Protein AF-A0A168FDE1-F1 (afdb_monomer_lite)

Foldseek 3Di:
DDDPPPPPPPDPVVVVVVVVVVVPVDDLQWDWDQFPVRDTAIFGAPQDCVSVVPLVVQCVVCVVVVNLLSNQLSRRPSDPPDHSVNRVVVCVVSVHDSVVSVVVNVVSSVVSNVVVVVVVVVD

Sequence (123 aa):
MSKPNNKRRRINMAQFKDQVSEQVVGEGSLIPVDLPNGETVWIKIAVNLEEDDDYADRLREAGENNDSEAMARVVLSGHPDHDADEQLLKWVDAGYTIGDLGQLVGAETNAARDRLAAFRYRG

Secondary structure (DSSP, 8-state):
-PPP--------HHHHHHHHHHHTTSSSSEEEEE-TTS-EEEEE--S-GGG-HHHHHHHHHHHHTT-HHHHHHHHHTT-TTS-HHHHHHHHHHTT--HHHHHHHHHHHHHHHHHHHHHHHTT-

pLDDT: mean 72.33, std 19.11, range [34.94, 94.94]

Organism: NCBI:txid1300344

Structure (mmCIF, N/CA/C/O backbone):
data_AF-A0A168FDE1-F1
#
_entry.id   AF-A0A168FDE1-F1
#
loop_
_atom_site.group_PDB
_atom_site.id
_atom_site.type_symbol
_atom_site.label_atom_id
_atom_site.label_alt_id
_atom_site.label_comp_id
_atom_site.label_asym_id
_atom_site.label_entity_id
_atom_site.label_seq_id
_atom_site.pdbx_PDB_ins_code
_atom_site.Cartn_x
_atom_site.Cartn_y
_atom_site.Cartn_z
_atom_site.occupancy
_atom_site.B_iso_or_equiv
_atom_site.auth_seq_id
_atom_site.auth_comp_id
_atom_site.auth_asym_id
_atom_site.auth_atom_id
_atom_site.pdbx_PDB_model_num
ATOM 1 N N . MET A 1 1 ? 20.346 -45.269 -38.788 1.00 41.16 1 MET A N 1
ATOM 2 C CA . MET A 1 1 ? 20.066 -44.789 -37.416 1.00 41.16 1 MET A CA 1
ATOM 3 C C . MET A 1 1 ? 20.394 -43.302 -37.359 1.00 41.16 1 MET A C 1
ATOM 5 O O . MET A 1 1 ? 21.567 -42.953 -37.344 1.00 41.16 1 MET A O 1
ATOM 9 N N . SER A 1 2 ? 19.385 -42.431 -37.424 1.00 39.88 2 SER A N 1
ATOM 10 C CA . SER A 1 2 ? 19.566 -40.970 -37.450 1.00 39.88 2 SER A CA 1
ATOM 11 C C . SER A 1 2 ? 19.329 -40.393 -36.054 1.00 39.88 2 SER A C 1
ATOM 13 O O . SER A 1 2 ? 18.311 -40.686 -35.432 1.00 39.88 2 SER A O 1
ATOM 15 N N . LYS A 1 3 ? 20.292 -39.617 -35.544 1.00 45.03 3 LYS A N 1
ATOM 16 C CA . LYS A 1 3 ? 20.269 -39.006 -34.202 1.00 45.03 3 LYS A CA 1
ATOM 17 C C . LYS A 1 3 ? 19.093 -38.017 -34.066 1.00 45.03 3 LYS A C 1
ATOM 19 O O . LYS A 1 3 ? 18.846 -37.273 -35.018 1.00 45.03 3 LYS A O 1
ATOM 24 N N . PRO A 1 4 ? 18.404 -37.935 -32.911 1.00 45.19 4 PRO A N 1
ATOM 25 C CA . PRO A 1 4 ? 17.371 -36.929 -32.703 1.00 45.19 4 PRO A CA 1
ATOM 26 C C . PRO A 1 4 ? 18.018 -35.545 -32.576 1.00 45.19 4 PRO A C 1
ATOM 28 O O . PRO A 1 4 ? 18.815 -35.277 -31.676 1.00 45.19 4 PRO A O 1
ATOM 31 N N . ASN A 1 5 ? 17.690 -34.671 -33.525 1.00 45.66 5 ASN A N 1
ATOM 32 C CA . ASN A 1 5 ? 18.129 -33.285 -33.562 1.00 45.66 5 ASN A CA 1
ATOM 33 C C . ASN A 1 5 ? 17.386 -32.515 -32.460 1.00 45.66 5 ASN A C 1
ATOM 35 O O . ASN A 1 5 ? 16.254 -32.072 -32.657 1.00 45.66 5 ASN A O 1
ATOM 39 N N . ASN A 1 6 ? 17.995 -32.412 -31.277 1.00 47.50 6 ASN A N 1
ATOM 40 C CA . ASN A 1 6 ? 17.451 -31.665 -30.147 1.00 47.50 6 ASN A CA 1
ATOM 41 C C . ASN A 1 6 ? 17.579 -30.160 -30.432 1.00 47.50 6 ASN A C 1
ATOM 43 O O . ASN A 1 6 ? 18.491 -29.485 -29.949 1.00 47.50 6 ASN A O 1
ATOM 47 N N . LYS A 1 7 ? 16.681 -29.634 -31.273 1.00 44.75 7 LYS A N 1
ATOM 48 C CA . LYS A 1 7 ? 16.468 -28.193 -31.415 1.00 44.75 7 LYS A CA 1
ATOM 49 C C . LYS A 1 7 ? 15.928 -27.692 -30.079 1.00 44.75 7 LYS A C 1
ATOM 51 O O . LYS A 1 7 ? 14.719 -27.670 -29.866 1.00 44.75 7 LYS A O 1
ATOM 56 N N . ARG A 1 8 ? 16.834 -27.297 -29.178 1.00 44.84 8 ARG A N 1
ATOM 57 C CA . ARG A 1 8 ? 16.506 -26.479 -28.006 1.00 44.84 8 ARG A CA 1
ATOM 58 C C . ARG A 1 8 ? 15.671 -25.303 -28.513 1.00 44.84 8 ARG A C 1
ATOM 60 O O . ARG A 1 8 ? 16.199 -24.448 -29.225 1.00 44.84 8 ARG A O 1
ATOM 67 N N . ARG A 1 9 ? 14.368 -25.293 -28.209 1.00 43.72 9 ARG A N 1
ATOM 68 C CA . ARG A 1 9 ? 13.509 -24.122 -28.413 1.00 43.72 9 ARG A CA 1
ATOM 69 C C . ARG A 1 9 ? 14.179 -22.980 -27.655 1.00 43.72 9 ARG A C 1
ATOM 71 O O . ARG A 1 9 ? 14.194 -22.984 -26.430 1.00 43.72 9 ARG A O 1
ATOM 78 N N . ARG A 1 10 ? 14.801 -22.047 -28.380 1.00 41.78 10 ARG A N 1
ATOM 79 C CA . ARG A 1 10 ? 15.227 -20.768 -27.816 1.00 41.78 10 ARG A CA 1
ATOM 80 C C . ARG A 1 10 ? 13.947 -20.005 -27.517 1.00 41.78 10 ARG A C 1
ATOM 82 O O . ARG A 1 10 ? 13.375 -19.393 -28.410 1.00 41.78 10 ARG A O 1
ATOM 89 N N . ILE A 1 11 ? 13.464 -20.142 -26.289 1.00 41.31 11 ILE A N 1
ATOM 90 C CA . ILE A 1 11 ? 12.438 -19.255 -25.759 1.00 41.31 11 ILE A CA 1
ATOM 91 C C . ILE A 1 11 ? 13.085 -17.870 -25.739 1.00 41.31 11 ILE A C 1
ATOM 93 O O . ILE A 1 11 ? 14.176 -17.701 -25.190 1.00 41.31 11 ILE A O 1
ATOM 97 N N . ASN A 1 12 ? 12.475 -16.917 -26.439 1.00 44.47 12 ASN A N 1
ATOM 98 C CA . ASN A 1 12 ? 12.927 -15.538 -26.424 1.00 44.47 12 ASN A CA 1
ATOM 99 C C . ASN A 1 12 ? 12.702 -15.010 -25.004 1.00 44.47 12 ASN A C 1
ATOM 101 O O . ASN A 1 12 ? 11.564 -14.869 -24.569 1.00 44.47 12 ASN A O 1
ATOM 105 N N . MET A 1 13 ? 13.791 -14.794 -24.269 1.00 40.75 13 MET A N 1
ATOM 106 C CA . MET A 1 13 ? 13.744 -14.443 -22.850 1.00 40.75 13 MET A CA 1
ATOM 107 C C . MET A 1 13 ? 12.970 -13.140 -22.601 1.00 40.75 13 MET A C 1
ATOM 109 O O . MET A 1 13 ? 12.381 -12.998 -21.539 1.00 40.75 13 MET A O 1
ATOM 113 N N . ALA A 1 14 ? 12.935 -12.227 -23.579 1.00 42.03 14 ALA A N 1
ATOM 114 C CA . ALA A 1 14 ? 12.119 -11.016 -23.516 1.00 42.03 14 ALA 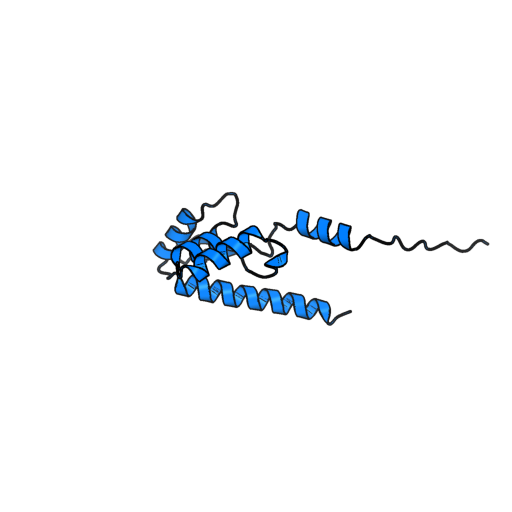A CA 1
ATOM 115 C C . ALA A 1 14 ? 10.623 -11.359 -23.542 1.00 42.03 14 ALA A C 1
ATOM 117 O O . ALA A 1 14 ? 9.925 -11.049 -22.596 1.00 42.03 14 ALA A O 1
ATOM 118 N N . GLN A 1 15 ? 10.171 -12.161 -24.513 1.00 40.97 15 GLN A N 1
ATOM 119 C CA . GLN A 1 15 ? 8.768 -12.598 -24.593 1.00 40.97 15 GLN A CA 1
ATOM 120 C C . GLN A 1 15 ? 8.324 -13.461 -23.405 1.00 40.97 15 GLN A C 1
ATOM 122 O O . GLN A 1 15 ? 7.147 -13.478 -23.076 1.00 40.97 15 GLN A O 1
ATOM 127 N N . PHE A 1 16 ? 9.239 -14.196 -22.766 1.00 39.53 16 PHE A N 1
ATOM 128 C CA . PHE A 1 16 ? 8.927 -14.937 -21.541 1.00 39.53 16 PHE A CA 1
ATOM 129 C C . PHE A 1 16 ? 8.779 -14.007 -20.334 1.00 39.53 16 PHE A C 1
ATOM 131 O O . PHE A 1 16 ? 7.881 -14.211 -19.529 1.00 39.53 16 PHE A O 1
ATOM 138 N N . LYS A 1 17 ? 9.632 -12.983 -20.218 1.00 41.84 17 LYS A N 1
ATOM 139 C CA . LYS A 1 17 ? 9.492 -11.946 -19.190 1.00 41.84 17 LYS A CA 1
ATOM 140 C C . LYS A 1 17 ? 8.227 -11.123 -19.400 1.00 41.84 17 LYS A C 1
ATOM 142 O O . LYS A 1 17 ? 7.525 -10.925 -18.426 1.00 41.84 17 LYS A O 1
ATOM 147 N N . ASP A 1 18 ? 7.906 -10.779 -20.644 1.00 40.56 18 ASP A N 1
ATOM 148 C CA . ASP A 1 18 ? 6.678 -10.071 -21.011 1.00 40.56 18 ASP A CA 1
ATOM 149 C C . ASP A 1 18 ? 5.434 -10.934 -20.743 1.00 40.56 18 ASP A C 1
ATOM 151 O O . ASP A 1 18 ? 4.458 -10.456 -20.191 1.00 40.56 18 ASP A O 1
ATOM 155 N N . GLN A 1 19 ? 5.467 -12.244 -21.032 1.00 34.94 19 GLN A N 1
ATOM 156 C CA . GLN A 1 19 ? 4.358 -13.150 -20.685 1.00 34.94 19 GLN A CA 1
ATOM 157 C C . GLN A 1 19 ? 4.195 -13.357 -19.176 1.00 34.94 19 GLN A C 1
ATOM 159 O O . GLN A 1 19 ? 3.081 -13.600 -18.714 1.00 34.94 19 GLN A O 1
ATOM 164 N N . VAL A 1 20 ? 5.290 -13.291 -18.414 1.00 39.69 20 VAL A N 1
ATOM 165 C CA . VAL A 1 20 ? 5.245 -13.325 -16.952 1.00 39.69 20 VAL A CA 1
ATOM 166 C C . VAL A 1 20 ? 4.761 -11.978 -16.416 1.00 39.69 20 VAL A C 1
ATOM 168 O O . VAL A 1 20 ? 3.894 -12.000 -15.566 1.00 39.69 20 VAL A O 1
ATOM 171 N N . SER A 1 21 ? 5.200 -10.827 -16.926 1.00 40.09 21 SER A N 1
ATOM 172 C CA . SER A 1 21 ? 4.738 -9.509 -16.463 1.00 40.09 21 SER A CA 1
ATOM 173 C C . SER A 1 21 ? 3.299 -9.185 -16.889 1.00 40.09 21 SER A C 1
ATOM 175 O O . SER A 1 21 ? 2.563 -8.590 -16.114 1.00 40.09 21 SER A O 1
ATOM 177 N N . GLU A 1 22 ? 2.837 -9.645 -18.057 1.00 37.62 22 GLU A N 1
ATOM 178 C CA . GLU A 1 22 ? 1.452 -9.455 -18.525 1.00 37.62 22 GLU A CA 1
ATOM 179 C C . GLU A 1 22 ? 0.443 -10.368 -17.805 1.00 37.62 22 GLU A C 1
ATOM 181 O O . GLU A 1 22 ? -0.709 -9.978 -17.615 1.00 37.62 22 GLU A O 1
ATOM 186 N N . GLN A 1 23 ? 0.844 -11.573 -17.369 1.00 36.25 23 GLN A N 1
ATOM 187 C CA . GLN A 1 23 ? 0.030 -12.393 -16.452 1.00 36.25 23 GLN A CA 1
ATOM 188 C C . GLN A 1 23 ? 0.187 -11.964 -14.985 1.00 36.25 23 GLN A C 1
ATOM 190 O O . GLN A 1 23 ? -0.636 -12.332 -14.146 1.00 36.25 23 GLN A O 1
ATOM 195 N N . VAL A 1 24 ? 1.215 -11.168 -14.681 1.00 40.75 24 VAL A N 1
ATOM 196 C CA . VAL A 1 24 ? 1.555 -10.656 -13.352 1.00 40.75 24 VAL A CA 1
ATOM 197 C C . VAL A 1 24 ? 1.379 -9.133 -13.332 1.00 40.75 24 VAL A C 1
ATOM 199 O O . VAL A 1 24 ? 2.286 -8.376 -13.021 1.00 40.75 24 VAL A O 1
ATOM 202 N N . VAL A 1 25 ? 0.149 -8.661 -13.528 1.00 49.34 25 VAL A N 1
ATOM 203 C CA . VAL A 1 25 ? -0.317 -7.653 -12.552 1.00 49.34 25 VAL A CA 1
ATOM 204 C C . VAL A 1 25 ? -0.464 -8.329 -11.166 1.00 49.34 25 VAL A C 1
ATOM 206 O O . VAL A 1 25 ? -0.491 -7.679 -10.129 1.00 49.34 25 VAL A O 1
ATOM 209 N N . GLY A 1 26 ? -0.543 -9.664 -11.155 1.00 44.16 26 GLY A N 1
ATOM 210 C CA . GLY A 1 26 ? -1.202 -10.486 -10.156 1.00 44.16 26 GLY A CA 1
ATOM 211 C C . GLY A 1 26 ? -0.408 -10.884 -8.914 1.00 44.16 26 GLY A C 1
ATOM 212 O O . GLY A 1 26 ? 0.716 -11.371 -8.978 1.00 44.16 26 GLY A O 1
ATOM 213 N N . GLU A 1 27 ? -1.101 -10.763 -7.781 1.00 43.94 27 GLU A N 1
ATOM 214 C CA . GLU A 1 27 ? -1.005 -11.555 -6.539 1.00 43.94 27 GLU A CA 1
ATOM 215 C C . GLU A 1 27 ? 0.303 -11.520 -5.727 1.00 43.94 27 GLU A C 1
ATOM 217 O O . GLU A 1 27 ? 0.254 -11.684 -4.513 1.00 43.94 27 GLU A O 1
ATOM 222 N N . GLY A 1 28 ? 1.469 -11.280 -6.329 1.00 50.81 28 GLY A N 1
ATOM 223 C CA . GLY A 1 28 ? 2.742 -11.158 -5.605 1.00 50.81 28 GLY A CA 1
ATOM 224 C C . GLY A 1 28 ? 3.068 -9.733 -5.150 1.00 50.81 28 GLY A C 1
ATOM 225 O O . GLY A 1 28 ? 3.850 -9.549 -4.219 1.00 50.81 28 GLY A O 1
ATOM 226 N N . SER A 1 29 ? 2.490 -8.735 -5.819 1.00 67.94 29 SER A N 1
ATOM 227 C CA . SER A 1 29 ? 2.724 -7.304 -5.588 1.00 67.94 29 SER A CA 1
ATOM 228 C C . SER A 1 29 ? 1.622 -6.638 -4.766 1.00 67.94 29 SER A C 1
ATOM 230 O O . SER A 1 29 ? 1.845 -5.540 -4.266 1.00 67.94 29 SER A O 1
ATOM 232 N N . LEU A 1 30 ? 0.467 -7.291 -4.618 1.00 79.25 30 LEU A N 1
ATOM 233 C CA . LEU A 1 30 ? -0.650 -6.863 -3.781 1.00 79.25 30 LEU A CA 1
ATOM 234 C C . LEU A 1 30 ? -0.792 -7.816 -2.603 1.00 79.25 30 LEU A C 1
ATOM 236 O O . LEU A 1 30 ? -1.026 -9.008 -2.788 1.00 79.25 30 LEU A O 1
ATOM 240 N N . ILE A 1 31 ? -0.665 -7.282 -1.397 1.00 82.19 31 ILE A N 1
ATOM 241 C CA . ILE A 1 31 ? -0.746 -8.050 -0.160 1.00 82.19 31 ILE A CA 1
ATOM 242 C C . ILE A 1 31 ? -2.083 -7.748 0.517 1.00 82.19 31 ILE A C 1
ATOM 244 O O . ILE A 1 31 ? -2.322 -6.583 0.844 1.00 82.19 31 ILE A O 1
ATOM 248 N N . PRO A 1 32 ? -2.943 -8.756 0.747 1.00 88.31 32 PRO A N 1
ATOM 249 C CA . PRO A 1 32 ? -4.099 -8.590 1.613 1.00 88.31 32 PRO A CA 1
ATOM 250 C C . PRO A 1 32 ? -3.641 -8.500 3.073 1.00 88.31 32 PRO A C 1
ATOM 252 O O . PRO A 1 32 ? -2.826 -9.304 3.533 1.00 88.31 32 PRO A O 1
ATOM 255 N N . VAL A 1 33 ? -4.175 -7.527 3.802 1.00 82.94 33 VAL A N 1
ATOM 256 C CA . VAL A 1 33 ? -3.901 -7.303 5.221 1.00 82.94 33 VAL A CA 1
ATOM 257 C C . VAL A 1 33 ? -5.214 -7.284 5.975 1.00 82.94 33 VAL A C 1
ATOM 259 O O . VAL A 1 33 ? -6.032 -6.383 5.786 1.00 82.94 33 VAL A O 1
ATOM 262 N N . ASP A 1 34 ? -5.394 -8.284 6.830 1.00 84.69 34 ASP A N 1
ATOM 263 C CA . ASP A 1 34 ? -6.571 -8.406 7.680 1.00 84.69 34 ASP A CA 1
ATOM 264 C C . ASP A 1 34 ? -6.441 -7.482 8.895 1.00 84.69 34 ASP A C 1
ATOM 266 O O . ASP A 1 34 ? -5.469 -7.535 9.655 1.00 84.69 34 ASP A O 1
ATOM 270 N N . LEU A 1 35 ? -7.440 -6.625 9.072 1.00 78.94 35 LEU A N 1
ATOM 271 C CA . LEU A 1 35 ? -7.527 -5.645 10.141 1.00 78.94 35 LEU A CA 1
ATOM 272 C C . LEU A 1 35 ? -8.249 -6.239 11.368 1.00 78.94 35 LEU A C 1
ATO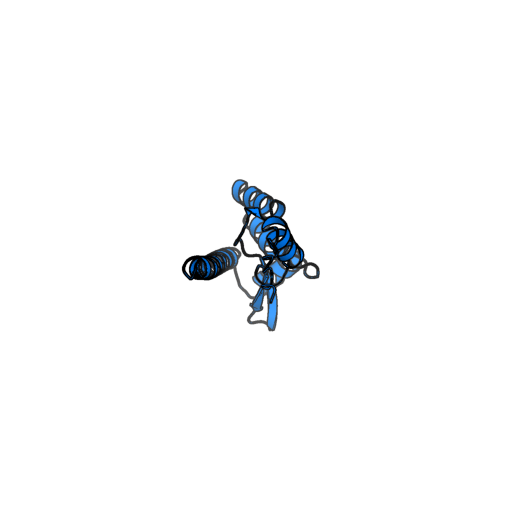M 274 O O . LEU A 1 35 ? -9.094 -7.130 11.234 1.00 78.94 35 LEU A O 1
ATOM 278 N N . PRO A 1 36 ? -7.994 -5.730 12.591 1.00 66.00 36 PRO A N 1
ATOM 279 C CA . PRO A 1 36 ? -8.617 -6.241 13.818 1.00 66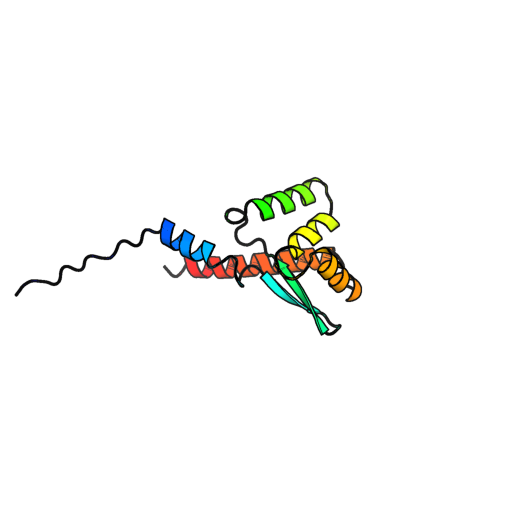.00 36 PRO A CA 1
ATOM 280 C C . PRO A 1 36 ? -10.152 -6.172 13.849 1.00 66.00 36 PRO A C 1
ATOM 282 O O . PRO A 1 36 ? -10.786 -6.897 14.614 1.00 66.00 36 PRO A O 1
ATOM 285 N N . ASN A 1 37 ? -10.750 -5.293 13.043 1.00 74.00 37 ASN A N 1
ATOM 286 C CA . ASN A 1 37 ? -12.197 -5.127 12.911 1.00 74.00 37 ASN A CA 1
ATOM 287 C C . ASN A 1 37 ? -12.846 -6.153 11.952 1.00 74.00 37 ASN A C 1
ATOM 289 O O . ASN A 1 37 ? -14.067 -6.151 11.809 1.00 74.00 37 ASN A O 1
ATOM 293 N N . GLY A 1 38 ? -12.056 -7.042 11.334 1.00 73.38 38 GLY A N 1
ATOM 294 C CA . GLY A 1 38 ? -12.521 -8.068 10.398 1.00 73.38 38 GLY A CA 1
ATOM 295 C C . GLY A 1 38 ? -12.575 -7.624 8.934 1.00 73.38 38 GLY A C 1
ATOM 296 O O . GLY A 1 38 ? -13.070 -8.381 8.101 1.00 73.38 38 GLY A O 1
ATOM 297 N N . GLU A 1 39 ? -12.094 -6.423 8.615 1.00 82.81 39 GLU A N 1
ATOM 298 C CA . GLU A 1 39 ? -11.947 -5.944 7.239 1.00 82.81 39 GLU A CA 1
ATOM 299 C C . GLU A 1 39 ? -10.578 -6.303 6.652 1.00 82.81 39 GLU A C 1
ATOM 301 O O . GLU A 1 39 ? -9.644 -6.631 7.380 1.00 82.81 39 GLU A O 1
ATOM 306 N N . THR A 1 40 ? -10.444 -6.192 5.331 1.00 85.62 40 THR A N 1
ATOM 307 C CA . THR A 1 40 ? -9.180 -6.410 4.618 1.00 85.62 40 THR A CA 1
ATOM 308 C C . THR A 1 40 ? -8.851 -5.177 3.780 1.00 85.62 40 THR A C 1
ATOM 310 O O . THR A 1 40 ? -9.741 -4.576 3.171 1.00 85.62 40 THR A O 1
ATOM 313 N N . VAL A 1 41 ? -7.570 -4.809 3.744 1.00 84.75 41 VAL A N 1
ATOM 314 C CA . VAL A 1 41 ? -7.016 -3.825 2.800 1.00 84.75 41 VAL A CA 1
ATOM 315 C C . VAL A 1 41 ? -5.959 -4.481 1.918 1.00 84.75 41 VAL A C 1
ATOM 317 O O . VAL A 1 41 ? -5.337 -5.464 2.315 1.00 84.75 41 VAL A O 1
ATOM 320 N N . TRP A 1 42 ? -5.735 -3.934 0.727 1.00 89.81 42 TRP A N 1
ATOM 321 C CA . TRP A 1 42 ? -4.773 -4.436 -0.245 1.00 89.81 42 TRP A CA 1
ATOM 322 C C . TRP A 1 42 ? -3.651 -3.428 -0.432 1.00 89.81 42 TRP A C 1
ATOM 324 O O . TRP A 1 42 ? -3.859 -2.283 -0.828 1.00 89.81 42 TRP A O 1
ATOM 334 N N . ILE A 1 43 ? -2.434 -3.876 -0.157 1.00 86.62 43 ILE A N 1
ATOM 335 C CA . ILE A 1 43 ? -1.250 -3.024 -0.159 1.00 86.62 43 ILE A CA 1
ATOM 336 C C . ILE A 1 43 ? -0.374 -3.391 -1.341 1.00 86.62 43 ILE A C 1
ATOM 338 O O . ILE A 1 43 ? 0.060 -4.538 -1.463 1.00 86.62 43 ILE A O 1
ATOM 342 N N . LYS A 1 44 ? -0.064 -2.408 -2.186 1.00 86.69 44 LYS A N 1
ATOM 343 C CA . LYS A 1 44 ? 0.900 -2.571 -3.270 1.00 86.69 44 LYS A CA 1
ATOM 344 C C . LYS A 1 44 ? 2.331 -2.390 -2.757 1.00 86.69 44 LYS A C 1
ATOM 346 O O . LYS A 1 44 ? 2.642 -1.401 -2.096 1.00 86.69 44 LYS A O 1
ATOM 351 N N . ILE A 1 45 ? 3.220 -3.333 -3.068 1.00 82.19 45 ILE A N 1
ATOM 352 C CA . ILE A 1 45 ? 4.632 -3.311 -2.650 1.00 82.19 45 ILE A CA 1
ATOM 353 C C . ILE A 1 45 ? 5.591 -2.971 -3.800 1.00 82.19 45 ILE A C 1
ATOM 355 O O . ILE A 1 45 ? 5.366 -3.315 -4.959 1.00 82.19 45 ILE A O 1
ATOM 359 N N . ALA A 1 46 ? 6.706 -2.310 -3.475 1.00 73.62 46 ALA A N 1
ATOM 360 C CA . ALA A 1 46 ? 7.643 -1.713 -4.435 1.00 73.62 46 ALA A CA 1
ATOM 361 C C . ALA A 1 46 ? 8.802 -2.660 -4.817 1.00 73.62 46 ALA A C 1
ATOM 363 O O . ALA A 1 46 ? 9.988 -2.353 -4.630 1.00 73.62 46 ALA A O 1
ATOM 364 N N . VAL A 1 47 ? 8.468 -3.855 -5.310 1.00 65.69 47 VAL A N 1
ATOM 365 C CA . VAL A 1 47 ? 9.463 -4.918 -5.550 1.00 65.69 47 VAL A CA 1
ATOM 366 C C . VAL A 1 47 ? 10.226 -4.712 -6.859 1.00 65.69 47 VAL A C 1
ATOM 368 O O . VAL A 1 47 ? 11.438 -4.905 -6.861 1.00 65.69 47 VAL A O 1
ATOM 371 N N . ASN A 1 48 ? 9.552 -4.230 -7.908 1.00 63.78 48 ASN A N 1
ATOM 372 C CA . ASN A 1 48 ? 10.127 -3.866 -9.207 1.00 63.78 48 ASN A CA 1
ATOM 373 C C . ASN A 1 48 ? 9.479 -2.569 -9.716 1.00 63.78 48 ASN A C 1
ATOM 375 O O . ASN A 1 48 ? 8.595 -2.592 -10.563 1.00 63.78 48 ASN A O 1
ATOM 379 N N . LEU A 1 49 ? 9.914 -1.428 -9.175 1.00 58.38 49 LEU A N 1
ATOM 380 C CA . LEU A 1 49 ? 9.414 -0.114 -9.602 1.00 58.38 49 LEU A CA 1
ATOM 381 C C . LEU A 1 49 ? 9.670 0.163 -11.097 1.00 58.38 49 LEU A C 1
ATOM 383 O O . LEU A 1 49 ? 8.889 0.866 -11.710 1.00 58.38 49 LEU A O 1
ATOM 387 N N . GLU A 1 50 ? 10.715 -0.431 -11.686 1.00 57.22 50 GLU A N 1
ATOM 388 C CA . GLU A 1 50 ? 11.047 -0.297 -13.118 1.00 57.22 50 GLU A CA 1
ATOM 389 C C . GLU A 1 50 ? 10.083 -1.050 -14.059 1.00 57.22 50 GLU A C 1
ATOM 391 O O . GLU A 1 50 ? 10.170 -0.893 -15.272 1.00 57.22 50 GLU A O 1
ATOM 396 N N . GLU A 1 51 ? 9.215 -1.922 -13.534 1.00 59.28 51 GLU A N 1
ATOM 397 C CA . GLU A 1 51 ? 8.203 -2.636 -14.333 1.00 59.28 51 GLU A CA 1
ATOM 398 C C . GLU A 1 51 ? 6.828 -1.946 -14.268 1.00 59.28 51 GLU A C 1
ATOM 400 O O . GLU A 1 51 ? 5.950 -2.248 -15.073 1.00 59.28 51 GLU A O 1
ATOM 405 N N . ASP A 1 52 ? 6.652 -1.009 -13.330 1.00 70.19 52 ASP A N 1
ATOM 406 C CA . ASP A 1 52 ? 5.427 -0.240 -13.112 1.00 70.19 52 ASP A CA 1
ATOM 407 C C . ASP A 1 52 ? 5.774 1.245 -12.949 1.00 70.19 52 ASP A C 1
ATOM 409 O O . ASP A 1 52 ? 5.788 1.803 -11.844 1.00 70.19 52 ASP A O 1
ATOM 413 N N . ASP A 1 53 ? 6.108 1.853 -14.091 1.00 67.62 53 ASP A N 1
ATOM 414 C CA . ASP A 1 53 ? 6.585 3.235 -14.186 1.00 67.62 53 ASP A CA 1
ATOM 415 C C . ASP A 1 53 ? 5.582 4.233 -13.573 1.00 67.62 53 ASP A C 1
ATOM 417 O O . ASP A 1 53 ? 5.990 5.168 -12.887 1.00 67.62 53 ASP A O 1
ATOM 421 N N . ASP A 1 54 ? 4.270 4.005 -13.725 1.00 81.31 54 ASP A N 1
ATOM 422 C CA . ASP A 1 54 ? 3.230 4.894 -13.180 1.00 81.31 54 ASP A CA 1
ATOM 423 C C . ASP A 1 54 ? 3.155 4.827 -11.647 1.00 81.31 54 ASP A C 1
ATOM 425 O O . ASP A 1 54 ? 3.087 5.854 -10.969 1.00 81.31 54 ASP A O 1
ATOM 429 N N . TYR A 1 55 ? 3.225 3.627 -11.059 1.00 83.19 55 TYR A N 1
ATOM 430 C CA . TYR A 1 55 ? 3.262 3.488 -9.603 1.00 83.19 55 TYR A CA 1
ATOM 431 C C . TYR A 1 55 ? 4.516 4.135 -9.002 1.00 83.19 55 TYR A C 1
ATOM 433 O O . TYR A 1 55 ? 4.431 4.836 -7.989 1.00 83.19 55 TYR A O 1
ATOM 441 N N . ALA A 1 56 ? 5.675 3.916 -9.627 1.00 82.19 56 ALA A N 1
ATOM 442 C CA . ALA A 1 56 ? 6.942 4.487 -9.190 1.00 82.19 56 ALA A CA 1
ATOM 443 C C . ALA A 1 56 ? 6.940 6.018 -9.263 1.00 82.19 56 ALA A C 1
ATOM 445 O O . ALA A 1 56 ? 7.358 6.677 -8.307 1.00 82.19 56 ALA A O 1
ATOM 446 N N . ASP A 1 57 ? 6.436 6.577 -10.362 1.00 87.12 57 ASP A N 1
ATOM 447 C CA . ASP A 1 57 ? 6.363 8.018 -10.573 1.00 87.12 57 ASP A CA 1
ATOM 448 C C . ASP A 1 57 ? 5.393 8.687 -9.605 1.00 87.12 57 ASP A C 1
ATOM 450 O O . ASP A 1 57 ? 5.764 9.671 -8.965 1.00 87.12 57 ASP A O 1
ATOM 454 N N . ARG A 1 58 ? 4.203 8.114 -9.400 1.00 88.06 58 ARG A N 1
ATOM 455 C CA . ARG A 1 58 ? 3.226 8.640 -8.438 1.00 88.06 58 ARG A CA 1
ATOM 456 C C . ARG A 1 58 ? 3.732 8.580 -6.999 1.00 88.06 58 ARG A C 1
ATOM 458 O O . ARG A 1 58 ? 3.517 9.516 -6.228 1.00 88.06 58 ARG A O 1
ATOM 465 N N . LEU A 1 59 ? 4.412 7.495 -6.620 1.00 87.88 59 LEU A N 1
ATOM 466 C CA . LEU A 1 59 ? 4.981 7.358 -5.277 1.00 87.88 59 LEU A CA 1
ATOM 467 C C . LEU A 1 59 ? 6.129 8.355 -5.061 1.00 87.88 59 LEU A C 1
ATOM 469 O O . LEU A 1 59 ? 6.240 8.955 -3.991 1.00 87.88 59 LEU A O 1
ATOM 473 N N . ARG A 1 60 ? 6.960 8.559 -6.090 1.00 88.06 60 ARG A N 1
ATOM 474 C CA . ARG A 1 60 ? 8.047 9.540 -6.089 1.00 88.06 60 ARG A CA 1
ATOM 475 C C . ARG A 1 60 ? 7.520 10.971 -6.013 1.00 88.06 60 ARG A C 1
ATOM 477 O O . ARG A 1 60 ? 8.000 11.721 -5.173 1.00 88.06 60 ARG A O 1
ATOM 484 N N . GLU A 1 61 ? 6.522 11.331 -6.815 1.00 91.25 61 GLU A N 1
ATOM 485 C CA . GLU A 1 61 ? 5.890 12.657 -6.800 1.00 91.25 61 GLU A CA 1
ATOM 486 C C . GLU A 1 61 ? 5.286 12.976 -5.424 1.00 91.25 61 GLU A C 1
ATOM 488 O O . GLU A 1 61 ? 5.527 14.047 -4.864 1.00 91.25 61 GLU A O 1
ATOM 493 N N . ALA A 1 62 ? 4.554 12.030 -4.828 1.00 90.06 62 ALA A N 1
ATOM 494 C CA . ALA A 1 62 ? 4.010 12.196 -3.483 1.00 90.06 62 ALA A CA 1
ATOM 495 C C . ALA A 1 62 ? 5.121 12.374 -2.426 1.00 90.06 62 ALA A C 1
ATOM 497 O O . ALA A 1 62 ? 5.015 13.230 -1.543 1.00 90.06 62 ALA A O 1
ATOM 498 N N . GLY A 1 63 ? 6.218 11.618 -2.551 1.00 87.06 63 GLY A N 1
ATOM 499 C CA . GLY A 1 63 ? 7.395 11.743 -1.691 1.00 87.06 63 GLY A CA 1
ATOM 500 C C . GLY A 1 63 ? 8.125 13.083 -1.837 1.00 87.06 63 GLY A C 1
ATOM 501 O O . GLY A 1 63 ? 8.461 13.705 -0.832 1.00 87.06 63 GLY A O 1
ATOM 502 N N . GLU A 1 64 ? 8.329 13.565 -3.066 1.00 91.44 64 GLU A N 1
ATOM 503 C CA . GLU A 1 64 ? 8.957 14.864 -3.363 1.00 91.44 64 GLU A CA 1
ATOM 504 C C . GLU A 1 64 ? 8.154 16.035 -2.766 1.00 91.44 64 GLU A C 1
ATOM 506 O O . GLU A 1 64 ? 8.734 17.006 -2.274 1.00 91.44 64 GLU A O 1
ATOM 511 N N . ASN A 1 65 ? 6.825 15.909 -2.724 1.00 90.69 65 ASN A N 1
ATOM 512 C CA . ASN A 1 65 ? 5.921 16.888 -2.119 1.00 90.69 65 ASN A CA 1
ATOM 513 C C . ASN A 1 65 ? 5.784 16.761 -0.588 1.00 90.69 65 ASN A C 1
ATOM 515 O O . ASN A 1 65 ? 5.114 17.584 0.033 1.00 90.69 65 ASN A O 1
ATOM 519 N N . ASN A 1 66 ? 6.429 15.768 0.039 1.00 87.94 66 ASN A N 1
ATOM 520 C CA . ASN A 1 66 ? 6.228 15.389 1.446 1.00 87.94 66 ASN A CA 1
ATOM 521 C C . ASN A 1 66 ? 4.753 15.112 1.801 1.00 87.94 66 ASN A C 1
ATOM 523 O O . ASN A 1 66 ? 4.332 15.303 2.946 1.00 87.94 66 ASN A O 1
ATOM 527 N N . ASP A 1 67 ? 3.964 14.649 0.832 1.00 92.31 67 ASP A N 1
ATOM 528 C CA . ASP A 1 67 ? 2.547 14.359 1.012 1.00 92.31 67 ASP A CA 1
ATOM 529 C C . ASP A 1 67 ? 2.366 12.895 1.422 1.00 92.31 67 ASP A C 1
ATOM 531 O O . ASP A 1 67 ? 2.303 11.971 0.607 1.00 92.31 67 ASP A O 1
ATOM 535 N N . SER A 1 68 ? 2.317 12.681 2.737 1.00 89.12 68 SER A N 1
ATOM 536 C CA . SER A 1 68 ? 2.171 11.342 3.314 1.00 89.12 68 SER A CA 1
ATOM 537 C C . SER A 1 68 ? 0.822 10.700 3.000 1.00 89.12 68 SER A C 1
ATOM 539 O O . SER A 1 68 ? 0.742 9.478 2.889 1.00 89.12 68 SER A O 1
ATOM 541 N N . GLU A 1 69 ? -0.226 11.500 2.819 1.00 92.12 69 GLU A N 1
ATOM 542 C CA . GLU A 1 69 ? -1.551 10.992 2.479 1.00 92.12 69 GLU A CA 1
ATOM 543 C C . GLU A 1 69 ? -1.606 10.567 1.011 1.00 92.12 69 GLU A C 1
ATOM 545 O O . GLU A 1 69 ? -2.082 9.473 0.705 1.00 92.12 69 GLU A O 1
ATOM 550 N N . ALA A 1 70 ? -1.026 11.362 0.107 1.00 91.81 70 ALA A N 1
ATOM 551 C CA . ALA A 1 70 ? -0.867 10.968 -1.288 1.00 91.81 70 ALA A CA 1
ATOM 552 C C . ALA A 1 70 ? -0.018 9.695 -1.423 1.00 91.81 70 ALA A C 1
ATOM 554 O O . ALA A 1 70 ? -0.396 8.790 -2.167 1.00 91.81 70 ALA A O 1
ATOM 555 N N . MET A 1 71 ? 1.074 9.565 -0.656 1.00 90.62 71 MET A N 1
ATOM 556 C CA . MET A 1 71 ? 1.869 8.329 -0.628 1.00 90.62 71 MET A CA 1
ATOM 557 C C . MET A 1 71 ? 1.024 7.124 -0.189 1.00 90.62 71 MET A C 1
ATOM 559 O O . MET A 1 71 ? 1.071 6.076 -0.836 1.00 90.62 71 MET A O 1
ATOM 563 N N . ALA A 1 72 ? 0.216 7.271 0.866 1.00 91.75 72 ALA A N 1
ATOM 564 C CA . ALA A 1 72 ? -0.671 6.211 1.345 1.00 91.75 72 ALA A CA 1
ATOM 565 C C . ALA A 1 72 ? -1.694 5.789 0.280 1.00 91.75 72 ALA A C 1
ATOM 567 O O . ALA A 1 72 ? -1.869 4.599 0.020 1.00 91.75 72 ALA A O 1
ATOM 568 N N . ARG A 1 73 ? -2.322 6.755 -0.397 1.00 93.38 73 ARG A N 1
ATOM 569 C CA . ARG A 1 73 ? -3.284 6.481 -1.474 1.00 93.38 73 ARG A CA 1
ATOM 570 C C . ARG A 1 73 ? -2.634 5.767 -2.652 1.00 93.38 73 ARG A C 1
ATOM 572 O O . ARG A 1 73 ? -3.226 4.849 -3.207 1.00 93.38 73 ARG A O 1
ATOM 579 N N . VAL A 1 74 ? -1.409 6.137 -3.028 1.00 90.81 74 VAL A N 1
ATOM 580 C CA . VAL A 1 74 ? -0.673 5.444 -4.098 1.00 90.81 74 VAL A CA 1
ATOM 581 C C . VAL A 1 74 ? -0.470 3.970 -3.746 1.00 90.81 74 VAL A C 1
ATOM 583 O O . VAL A 1 74 ? -0.825 3.105 -4.549 1.00 90.81 74 VAL A O 1
ATOM 586 N N . VAL A 1 75 ? -0.000 3.679 -2.532 1.00 90.00 75 VAL A N 1
ATOM 587 C CA . VAL A 1 75 ? 0.192 2.312 -2.017 1.00 90.00 75 VAL A CA 1
ATOM 588 C C . VAL A 1 75 ? -1.108 1.498 -2.015 1.00 90.00 75 VAL A C 1
ATOM 590 O O . VAL A 1 75 ? -1.087 0.308 -2.327 1.00 90.00 75 VAL A O 1
ATOM 593 N N . LEU A 1 76 ? -2.237 2.126 -1.685 1.00 91.12 76 LEU A N 1
ATOM 594 C CA . LEU A 1 76 ? -3.543 1.462 -1.594 1.00 91.12 76 LEU A CA 1
ATOM 595 C C . LEU A 1 76 ? -4.293 1.392 -2.938 1.00 91.12 76 LEU A C 1
ATOM 597 O O . LEU A 1 76 ? -5.235 0.621 -3.082 1.00 91.12 76 LEU A O 1
ATOM 601 N N . SER A 1 77 ? -3.866 2.142 -3.958 1.00 85.38 77 SER A N 1
ATOM 602 C CA . SER A 1 77 ? -4.558 2.237 -5.259 1.00 85.38 77 SER A CA 1
ATOM 603 C C . SER A 1 77 ? -4.380 1.040 -6.197 1.00 85.38 77 SER A C 1
ATOM 605 O O . SER A 1 77 ? -4.777 1.101 -7.358 1.00 85.38 77 SER A O 1
ATOM 607 N N . GLY A 1 78 ? -3.746 -0.039 -5.739 1.00 74.94 78 GLY A N 1
ATOM 608 C CA . GLY A 1 78 ? -3.358 -1.133 -6.624 1.00 74.94 78 GLY A CA 1
ATOM 609 C C . GLY A 1 78 ? -4.466 -2.139 -6.961 1.00 74.94 78 GLY A C 1
ATOM 610 O O . GLY A 1 78 ? -4.304 -2.873 -7.932 1.00 74.94 78 GLY A O 1
ATOM 611 N N . HIS A 1 79 ? -5.569 -2.193 -6.206 1.00 80.44 79 HIS A N 1
ATOM 612 C CA . HIS A 1 79 ? -6.634 -3.179 -6.425 1.00 80.44 79 HIS A CA 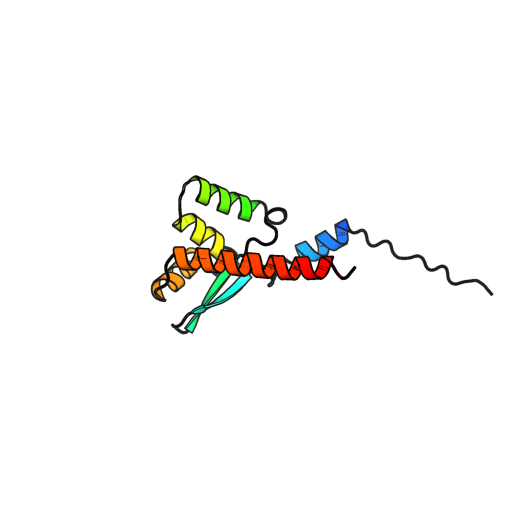1
ATOM 613 C C . HIS A 1 79 ? -7.770 -2.620 -7.310 1.00 80.44 79 HIS A C 1
ATOM 615 O O . HIS A 1 79 ? -8.296 -1.555 -6.998 1.00 80.44 79 HIS A O 1
ATOM 621 N N . PRO A 1 80 ? -8.213 -3.318 -8.379 1.00 76.06 80 PRO A N 1
ATOM 622 C CA . PRO A 1 80 ? -9.202 -2.783 -9.328 1.00 76.06 80 PRO A CA 1
ATOM 623 C C . PRO A 1 80 ? -10.603 -2.583 -8.730 1.00 76.06 80 PRO A C 1
ATOM 625 O O . PRO A 1 80 ? -11.324 -1.685 -9.155 1.00 76.06 80 PRO A O 1
ATOM 628 N N . ASP A 1 81 ? -10.977 -3.405 -7.747 1.00 82.19 81 ASP A N 1
ATOM 629 C CA . ASP A 1 81 ? -12.302 -3.356 -7.109 1.00 82.19 81 ASP A CA 1
ATOM 630 C C . ASP A 1 81 ? -12.328 -2.591 -5.776 1.00 82.19 81 ASP A C 1
ATOM 632 O O . ASP A 1 81 ? -13.387 -2.476 -5.159 1.00 82.19 81 ASP A O 1
ATOM 636 N N . HIS A 1 82 ? -11.178 -2.099 -5.298 1.00 83.38 82 HIS A N 1
ATOM 637 C CA . HIS A 1 82 ? -11.093 -1.416 -4.008 1.00 83.38 82 HIS A CA 1
ATOM 638 C C . HIS A 1 82 ? -10.483 -0.035 -4.179 1.00 83.38 82 HIS A C 1
ATOM 640 O O . HIS A 1 82 ? -9.326 0.115 -4.566 1.00 83.38 82 HIS A O 1
ATOM 646 N N . ASP A 1 83 ? -11.281 0.978 -3.860 1.00 91.94 83 ASP A N 1
ATOM 647 C CA . ASP A 1 83 ? -10.851 2.362 -3.932 1.00 91.94 83 ASP A CA 1
ATOM 648 C C . ASP A 1 83 ? -9.773 2.666 -2.878 1.00 91.94 83 ASP A C 1
ATOM 650 O O . ASP A 1 83 ? -9.773 2.114 -1.773 1.00 91.94 83 ASP A O 1
ATOM 654 N N . ALA A 1 84 ? -8.823 3.531 -3.230 1.00 92.25 84 ALA A N 1
ATOM 655 C CA . ALA A 1 84 ? -7.710 3.870 -2.351 1.00 92.25 84 ALA A CA 1
ATOM 656 C C . ALA A 1 84 ? -8.164 4.670 -1.122 1.00 92.25 84 ALA A C 1
ATOM 658 O O . ALA A 1 84 ? -7.644 4.445 -0.028 1.00 92.25 84 ALA A O 1
ATOM 659 N N . ASP A 1 85 ? -9.133 5.575 -1.289 1.00 94.94 85 ASP A N 1
ATOM 660 C CA . ASP A 1 85 ? -9.644 6.399 -0.196 1.00 94.94 85 ASP A CA 1
ATOM 661 C C . ASP A 1 85 ? -10.494 5.538 0.753 1.00 94.94 85 ASP A C 1
ATOM 663 O O . ASP A 1 85 ? -10.352 5.647 1.970 1.00 94.94 85 ASP A O 1
ATOM 667 N N . GLU A 1 86 ? -11.302 4.609 0.224 1.00 94.62 86 GLU A N 1
ATOM 668 C CA . GLU A 1 86 ? -12.042 3.636 1.047 1.00 94.62 86 GLU A CA 1
ATOM 669 C C . GLU A 1 86 ? -11.098 2.762 1.887 1.00 94.62 86 GLU A C 1
ATOM 671 O O . GLU A 1 86 ? -11.315 2.564 3.082 1.00 94.62 86 GLU A O 1
ATOM 676 N N . GLN A 1 87 ? -10.026 2.248 1.287 1.00 92.81 87 GLN A N 1
ATOM 677 C CA . GLN A 1 87 ? -9.048 1.437 2.011 1.00 92.81 87 GLN A CA 1
ATOM 678 C C . GLN A 1 87 ? -8.279 2.244 3.061 1.00 92.81 87 GLN A C 1
ATOM 680 O O . GLN A 1 87 ? -7.997 1.725 4.142 1.00 92.81 87 GLN A O 1
ATOM 685 N N . LEU A 1 88 ? -7.969 3.513 2.776 1.00 94.38 88 LEU A N 1
ATOM 686 C CA . LEU A 1 88 ? -7.321 4.400 3.740 1.00 94.38 88 LEU A CA 1
ATOM 687 C C . LEU A 1 88 ? -8.235 4.681 4.938 1.00 94.38 88 LEU A C 1
ATOM 689 O O . LEU A 1 88 ? -7.763 4.692 6.074 1.00 94.38 88 LEU A O 1
ATOM 693 N N . LEU A 1 89 ? -9.539 4.846 4.704 1.00 94.69 89 LEU A N 1
ATOM 694 C CA . LEU A 1 89 ? -10.524 4.980 5.776 1.00 94.69 89 LEU A CA 1
ATOM 695 C C . LEU A 1 89 ? -10.557 3.730 6.661 1.00 94.69 89 LEU A C 1
ATOM 697 O O . LEU A 1 89 ? -10.415 3.860 7.872 1.00 94.69 89 LEU A O 1
ATOM 701 N N . LYS A 1 90 ? -10.627 2.526 6.074 1.00 91.00 90 LYS A N 1
ATOM 702 C CA . LYS A 1 90 ? -10.583 1.256 6.831 1.00 91.00 90 LYS A CA 1
ATOM 703 C C . LYS A 1 90 ? -9.320 1.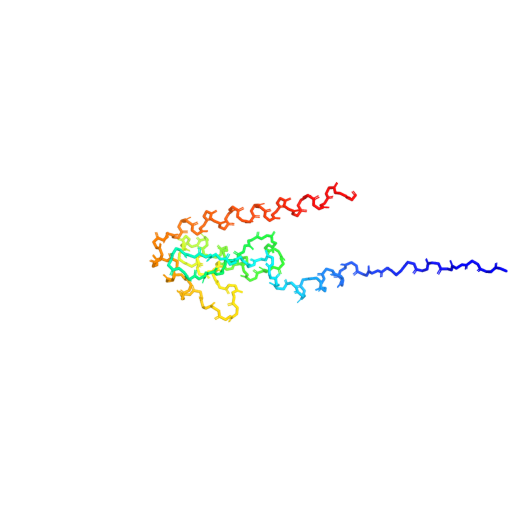133 7.683 1.00 91.00 90 LYS A C 1
ATOM 705 O O . LYS A 1 90 ? -9.377 0.731 8.843 1.00 91.00 90 LYS A O 1
ATOM 710 N N . TRP A 1 91 ? -8.176 1.522 7.121 1.00 88.31 91 TRP A N 1
ATOM 711 C CA . TRP A 1 91 ? -6.890 1.519 7.818 1.00 88.31 91 TRP A CA 1
ATOM 712 C C . TRP A 1 91 ? -6.897 2.422 9.060 1.00 88.31 91 TRP A C 1
ATOM 714 O O . TRP A 1 91 ? -6.493 2.001 10.146 1.00 88.31 91 TRP A O 1
ATOM 724 N N . VAL A 1 92 ? -7.390 3.653 8.909 1.00 91.19 92 VAL A N 1
ATOM 725 C CA . VAL A 1 92 ? -7.463 4.636 9.999 1.00 91.19 92 VAL A CA 1
ATOM 726 C C . VAL A 1 92 ? -8.526 4.254 11.033 1.00 91.19 92 VAL A C 1
ATOM 728 O O . VAL A 1 92 ? -8.265 4.364 12.232 1.00 91.19 92 VAL A O 1
ATOM 731 N N . ASP A 1 93 ? -9.682 3.742 10.605 1.00 90.69 93 ASP A N 1
ATOM 732 C CA . ASP A 1 93 ? -10.761 3.279 11.490 1.00 90.69 93 ASP A CA 1
ATOM 733 C C . ASP A 1 93 ? -10.336 2.072 12.341 1.00 90.69 93 ASP A C 1
ATOM 735 O O . ASP A 1 93 ? -10.778 1.917 13.482 1.00 90.69 93 ASP A O 1
ATOM 739 N N . ALA A 1 94 ? -9.413 1.250 11.833 1.00 78.69 94 ALA A N 1
ATOM 740 C CA . ALA A 1 94 ? -8.762 0.186 12.594 1.00 78.69 94 ALA A CA 1
ATOM 741 C C . ALA A 1 94 ? -7.712 0.693 13.609 1.00 78.69 94 ALA A C 1
ATOM 743 O O . ALA A 1 94 ? -7.162 -0.103 14.373 1.00 78.69 94 ALA A O 1
ATOM 744 N N . GLY A 1 95 ? -7.457 2.005 13.664 1.00 83.06 95 GLY A N 1
ATOM 745 C CA . GLY A 1 95 ? -6.559 2.650 14.624 1.00 83.06 95 GLY A CA 1
ATOM 746 C C . GLY A 1 95 ? -5.101 2.749 14.172 1.00 83.06 95 GLY A C 1
ATOM 747 O O . GLY A 1 95 ? -4.245 3.092 14.990 1.00 83.06 95 GLY A O 1
ATOM 748 N N . TYR A 1 96 ? -4.806 2.460 12.902 1.00 82.19 96 TYR A N 1
ATOM 749 C CA . TYR A 1 96 ? -3.457 2.558 12.352 1.00 82.19 96 TYR A CA 1
ATOM 750 C C . TYR A 1 96 ? -3.160 3.948 11.787 1.00 82.19 96 TYR A C 1
ATOM 752 O O . TYR A 1 96 ? -4.032 4.675 11.310 1.00 82.19 96 TYR A O 1
ATOM 760 N N . THR A 1 97 ? -1.885 4.317 11.806 1.00 89.19 97 THR A N 1
ATOM 761 C CA . THR A 1 97 ? -1.383 5.564 11.230 1.00 89.19 97 THR A CA 1
ATOM 762 C C . THR A 1 97 ? -0.827 5.342 9.823 1.00 89.19 97 THR A C 1
ATOM 764 O O . THR A 1 97 ? -0.474 4.229 9.430 1.00 89.19 97 THR A O 1
ATOM 767 N N . ILE A 1 98 ? -0.664 6.425 9.060 1.00 89.75 98 ILE A N 1
ATOM 768 C CA . ILE A 1 98 ? 0.062 6.391 7.778 1.00 89.75 98 ILE A CA 1
ATOM 769 C C . ILE A 1 98 ? 1.524 5.942 7.980 1.00 89.75 98 ILE A C 1
ATOM 771 O O . ILE A 1 98 ? 2.101 5.277 7.122 1.00 89.75 98 ILE A O 1
ATOM 775 N N . GLY A 1 99 ? 2.121 6.257 9.135 1.00 83.50 99 GLY A N 1
ATOM 776 C CA . GLY A 1 99 ? 3.461 5.787 9.487 1.00 83.50 99 GLY A CA 1
ATOM 777 C C . GLY A 1 99 ? 3.539 4.262 9.591 1.00 83.50 99 GLY A C 1
ATOM 778 O O . GLY A 1 99 ? 4.498 3.671 9.095 1.00 83.50 99 GLY A O 1
ATOM 779 N N . ASP A 1 100 ? 2.513 3.627 10.163 1.00 82.81 100 ASP A N 1
ATOM 780 C CA . ASP A 1 100 ? 2.417 2.164 10.253 1.00 82.81 100 ASP A CA 1
ATOM 781 C C . ASP A 1 100 ? 2.311 1.531 8.860 1.00 82.81 100 ASP A C 1
ATOM 783 O O . ASP A 1 100 ? 2.972 0.530 8.580 1.00 82.81 100 ASP A O 1
ATOM 787 N N . LEU A 1 101 ? 1.555 2.165 7.954 1.00 85.44 101 LEU A N 1
ATOM 788 C CA . LEU A 1 101 ? 1.450 1.732 6.559 1.00 85.44 101 LEU A CA 1
ATOM 789 C C . LEU A 1 101 ? 2.819 1.775 5.865 1.00 85.44 101 LEU A C 1
ATOM 791 O O . LEU A 1 101 ? 3.225 0.806 5.227 1.00 85.44 101 LEU A O 1
ATOM 795 N N . GLY A 1 102 ? 3.573 2.864 6.043 1.00 82.62 102 GLY A N 1
ATOM 796 C CA . GLY A 1 102 ? 4.925 2.994 5.496 1.00 82.62 102 GLY A CA 1
ATOM 797 C C . GLY A 1 102 ? 5.902 1.941 6.034 1.00 82.62 102 GLY A C 1
ATOM 798 O O . GLY A 1 102 ? 6.685 1.373 5.268 1.00 82.62 102 GLY A O 1
ATOM 799 N N . GLN A 1 103 ? 5.840 1.635 7.336 1.00 82.62 103 GLN A N 1
ATOM 800 C CA . GLN A 1 103 ? 6.660 0.579 7.944 1.00 82.62 103 GLN A CA 1
ATOM 801 C C . GLN A 1 103 ? 6.332 -0.800 7.363 1.00 82.62 103 GLN A C 1
ATOM 803 O O . GLN A 1 103 ? 7.249 -1.547 7.010 1.00 82.62 103 GLN A O 1
ATOM 808 N N . LEU A 1 104 ? 5.042 -1.117 7.220 1.00 83.94 104 LEU A N 1
ATOM 809 C CA . LEU A 1 104 ? 4.577 -2.379 6.654 1.00 83.94 104 LEU A CA 1
ATOM 810 C C . LEU A 1 104 ? 5.023 -2.543 5.197 1.00 83.94 104 LEU A C 1
ATOM 812 O O . LEU A 1 104 ? 5.634 -3.552 4.847 1.00 83.94 104 LEU A O 1
ATOM 816 N N . VAL A 1 105 ? 4.808 -1.521 4.363 1.00 85.38 105 VAL A N 1
ATOM 817 C CA . VAL A 1 105 ? 5.243 -1.519 2.956 1.00 85.38 105 VAL A CA 1
ATOM 818 C C . VAL A 1 105 ? 6.751 -1.731 2.845 1.00 85.38 105 VAL A C 1
ATOM 820 O O . VAL A 1 105 ? 7.206 -2.516 2.008 1.00 85.38 105 VAL A O 1
ATOM 823 N N . GLY A 1 106 ? 7.540 -1.055 3.685 1.00 81.25 106 GLY A N 1
ATOM 824 C CA . GLY A 1 106 ? 8.992 -1.211 3.716 1.00 81.25 106 GLY A CA 1
ATOM 825 C C . GLY A 1 106 ? 9.425 -2.632 4.088 1.00 81.25 106 GLY A C 1
ATOM 826 O O . GLY A 1 106 ? 10.287 -3.208 3.418 1.00 81.25 106 GLY A O 1
ATOM 827 N N . ALA A 1 107 ? 8.810 -3.217 5.120 1.00 79.12 107 ALA A N 1
ATOM 828 C CA . ALA A 1 107 ? 9.090 -4.581 5.561 1.00 79.12 107 ALA A CA 1
ATOM 829 C C . ALA A 1 107 ? 8.758 -5.615 4.472 1.00 79.12 107 ALA A C 1
ATOM 831 O O . ALA A 1 107 ? 9.611 -6.434 4.121 1.00 79.12 107 ALA A O 1
ATOM 832 N N . GLU A 1 108 ? 7.568 -5.529 3.879 1.00 81.50 108 GLU A N 1
ATOM 833 C CA . GLU A 1 108 ? 7.113 -6.467 2.850 1.00 81.50 108 GLU A CA 1
ATOM 834 C C . GLU A 1 108 ? 7.897 -6.334 1.541 1.00 81.50 108 GLU A C 1
ATOM 836 O O . GLU A 1 108 ? 8.262 -7.334 0.914 1.00 81.50 108 GLU A O 1
ATOM 841 N N . THR A 1 109 ? 8.250 -5.104 1.155 1.00 82.2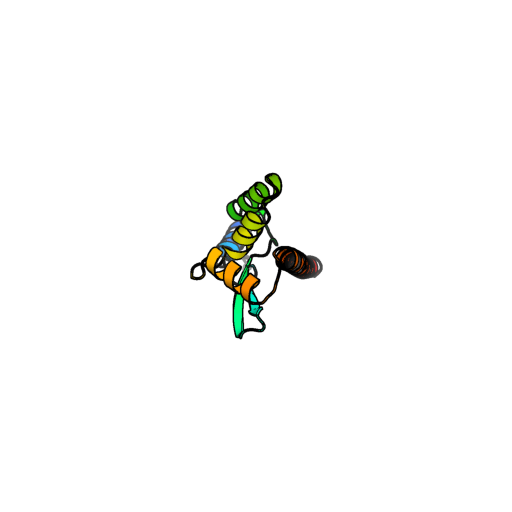5 109 THR A N 1
ATOM 842 C CA . THR A 1 109 ? 9.108 -4.855 -0.010 1.00 82.25 109 THR A CA 1
ATOM 843 C C . THR A 1 109 ? 10.481 -5.507 0.171 1.00 82.25 109 THR A C 1
ATOM 845 O O . THR A 1 109 ? 10.980 -6.164 -0.745 1.00 82.25 109 THR A O 1
ATOM 848 N N . ASN A 1 110 ? 11.091 -5.378 1.354 1.00 79.75 110 ASN A N 1
ATOM 849 C CA . ASN A 1 110 ? 12.374 -6.019 1.649 1.00 79.75 110 ASN A CA 1
ATOM 850 C C . ASN A 1 110 ? 12.251 -7.550 1.668 1.00 79.75 110 ASN A C 1
ATOM 852 O O . ASN A 1 110 ? 13.043 -8.230 1.018 1.00 79.75 110 ASN A O 1
ATOM 856 N N . ALA A 1 111 ? 11.213 -8.096 2.307 1.00 77.94 111 ALA A N 1
ATOM 857 C CA . ALA A 1 111 ? 10.966 -9.538 2.336 1.00 77.94 111 ALA A CA 1
ATOM 858 C C . ALA A 1 111 ? 10.741 -10.126 0.930 1.00 77.94 111 ALA A C 1
ATOM 860 O O . ALA A 1 111 ? 11.173 -11.241 0.621 1.00 77.94 111 ALA A O 1
ATOM 861 N N . ALA A 1 112 ? 10.069 -9.393 0.042 1.00 78.69 112 ALA A N 1
ATOM 862 C CA . ALA A 1 112 ? 9.914 -9.782 -1.355 1.00 78.69 112 ALA A CA 1
ATOM 863 C C . ALA A 1 112 ? 11.248 -9.740 -2.123 1.00 78.69 112 ALA A C 1
ATOM 865 O O . ALA A 1 112 ? 11.564 -10.686 -2.849 1.00 78.69 112 ALA A O 1
ATOM 866 N N . ARG A 1 113 ? 12.072 -8.703 -1.917 1.00 77.81 113 ARG A N 1
ATOM 867 C CA . ARG A 1 113 ? 13.419 -8.607 -2.510 1.00 77.81 113 ARG A CA 1
ATOM 868 C C . ARG A 1 113 ? 14.334 -9.746 -2.062 1.00 77.81 113 ARG A C 1
ATOM 870 O O . ARG A 1 113 ? 15.007 -10.337 -2.906 1.00 77.81 113 ARG A O 1
ATOM 877 N N . ASP A 1 114 ? 14.313 -10.104 -0.782 1.00 80.00 114 ASP A N 1
ATOM 878 C CA . ASP A 1 114 ? 15.106 -11.213 -0.240 1.00 80.00 114 ASP A CA 1
ATOM 879 C C . ASP A 1 114 ? 14.708 -12.554 -0.868 1.00 80.00 114 ASP A C 1
ATOM 881 O O . ASP A 1 114 ? 15.567 -13.339 -1.286 1.00 80.00 114 ASP A O 1
ATOM 885 N N . ARG A 1 115 ? 13.397 -12.796 -1.022 1.00 75.56 115 ARG A N 1
ATOM 886 C CA . ARG A 1 115 ? 12.877 -13.974 -1.733 1.00 75.56 115 ARG A CA 1
ATOM 887 C C . ARG A 1 115 ? 13.396 -14.026 -3.172 1.00 75.56 115 ARG A C 1
ATOM 889 O O . ARG A 1 115 ? 13.890 -15.070 -3.595 1.00 75.56 115 ARG A O 1
ATOM 896 N N . LEU A 1 116 ? 13.350 -12.912 -3.906 1.00 71.44 116 LEU A N 1
ATOM 897 C CA . LEU A 1 116 ? 13.866 -12.828 -5.280 1.00 71.44 116 LEU A CA 1
ATOM 898 C C . LEU A 1 116 ? 15.385 -13.039 -5.363 1.00 71.44 116 LEU A C 1
ATOM 900 O O . LEU A 1 116 ? 15.871 -13.730 -6.264 1.00 71.44 116 LEU A O 1
ATOM 904 N N . ALA A 1 117 ? 16.149 -12.483 -4.422 1.00 71.38 117 ALA A N 1
ATOM 905 C CA . ALA A 1 117 ? 17.597 -12.661 -4.358 1.00 71.38 117 ALA A CA 1
ATOM 906 C C . ALA A 1 117 ? 17.982 -14.135 -4.140 1.00 71.38 117 ALA A C 1
ATOM 908 O O . ALA A 1 117 ? 18.903 -14.635 -4.791 1.00 71.38 117 ALA A O 1
ATOM 909 N N . ALA A 1 118 ? 17.235 -14.861 -3.301 1.00 70.88 118 ALA A N 1
ATOM 910 C CA . ALA A 1 118 ? 17.452 -16.288 -3.065 1.00 70.88 118 ALA A CA 1
ATOM 911 C C . ALA A 1 118 ? 17.254 -17.149 -4.331 1.00 70.88 118 ALA A C 1
ATOM 913 O O . ALA A 1 118 ? 17.957 -18.146 -4.511 1.00 70.88 118 ALA A O 1
ATOM 914 N N . PHE A 1 119 ? 16.356 -16.756 -5.243 1.00 63.31 119 PHE A N 1
ATOM 915 C CA . PHE A 1 119 ? 16.196 -17.432 -6.538 1.00 63.31 119 PHE A CA 1
ATOM 916 C C . PHE A 1 119 ? 17.395 -17.221 -7.472 1.00 63.31 119 PHE A C 1
ATOM 918 O O . PHE A 1 119 ? 17.773 -18.150 -8.185 1.00 63.31 119 PHE A O 1
ATOM 925 N N . ARG A 1 120 ? 18.035 -16.042 -7.448 1.00 55.50 120 ARG A N 1
ATOM 926 C CA . ARG A 1 120 ? 19.215 -15.745 -8.286 1.00 55.50 120 ARG A CA 1
ATOM 927 C C . ARG A 1 120 ? 20.457 -16.561 -7.911 1.00 55.50 120 ARG A C 1
ATOM 929 O O . ARG A 1 120 ? 21.300 -16.772 -8.772 1.00 55.50 120 ARG A O 1
ATOM 936 N N . TYR A 1 121 ? 20.573 -17.032 -6.667 1.00 48.69 121 TYR A N 1
ATOM 937 C CA . TYR A 1 121 ? 21.765 -17.741 -6.171 1.00 48.69 121 TYR A CA 1
ATOM 938 C C . TYR A 1 121 ? 21.723 -19.272 -6.351 1.00 48.69 121 TYR A C 1
ATOM 940 O O . TYR A 1 121 ? 22.687 -19.960 -6.022 1.00 48.69 121 TYR A O 1
ATOM 948 N N . ARG A 1 122 ? 20.610 -19.832 -6.846 1.00 43.91 122 ARG A N 1
ATOM 949 C CA . ARG A 1 122 ? 20.443 -21.281 -7.089 1.00 43.91 122 ARG A CA 1
ATOM 950 C C . ARG A 1 122 ? 20.710 -21.717 -8.541 1.00 43.91 122 ARG A C 1
ATOM 952 O O . ARG A 1 122 ? 20.435 -22.872 -8.865 1.00 43.91 122 ARG A O 1
ATOM 959 N N . GLY A 1 123 ? 21.213 -20.821 -9.393 1.00 39.00 123 GLY A N 1
ATOM 960 C CA . GLY A 1 123 ? 21.531 -21.072 -10.807 1.00 39.00 123 GLY A CA 1
ATOM 961 C C . GLY A 1 123 ? 23.023 -21.141 -11.081 1.00 39.00 123 GLY A C 1
ATOM 962 O O . GLY A 1 123 ? 23.740 -20.254 -10.573 1.00 39.00 123 GLY A O 1
#

Radius of gyration: 19.22 Å; chains: 1; bounding box: 34×62×52 Å